Protein AF-A0A963DJW4-F1 (afdb_monomer)

Structure (mmCIF, N/CA/C/O backbone):
data_AF-A0A963DJW4-F1
#
_entry.id   AF-A0A963DJW4-F1
#
loop_
_atom_site.group_PDB
_atom_site.id
_atom_site.type_symbol
_atom_site.label_atom_id
_atom_site.label_alt_id
_atom_site.label_comp_id
_atom_site.label_asym_id
_atom_site.label_entity_id
_atom_site.label_seq_id
_atom_site.pdbx_PDB_ins_code
_atom_site.Cartn_x
_atom_site.Cartn_y
_atom_site.Cartn_z
_atom_site.occupancy
_atom_site.B_iso_or_equiv
_atom_site.auth_seq_id
_atom_site.auth_comp_id
_atom_site.auth_asym_id
_atom_site.auth_atom_id
_atom_site.pdbx_PDB_model_num
ATOM 1 N N . MET A 1 1 ? 9.217 28.678 2.282 1.00 36.75 1 MET A N 1
ATOM 2 C CA . MET A 1 1 ? 8.794 27.627 1.334 1.00 36.75 1 MET A CA 1
ATOM 3 C C . MET A 1 1 ? 9.397 26.325 1.825 1.00 36.75 1 MET A C 1
ATOM 5 O O . MET A 1 1 ? 10.614 26.213 1.817 1.00 36.75 1 MET A O 1
ATOM 9 N N . ALA A 1 2 ? 8.593 25.425 2.394 1.00 44.78 2 ALA A N 1
ATOM 10 C CA . ALA A 1 2 ? 9.099 24.143 2.878 1.00 44.78 2 ALA A CA 1
ATOM 11 C C . ALA A 1 2 ? 9.405 23.258 1.664 1.00 44.78 2 ALA A C 1
ATOM 13 O O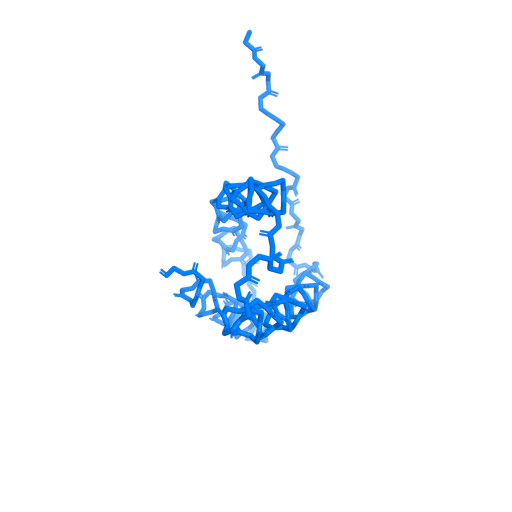 . ALA A 1 2 ? 8.525 23.018 0.839 1.00 44.78 2 ALA A O 1
ATOM 14 N N . ASN A 1 3 ? 10.663 22.845 1.524 1.00 52.16 3 ASN A N 1
ATOM 15 C CA . ASN A 1 3 ? 11.099 21.919 0.489 1.00 52.16 3 ASN A CA 1
ATOM 16 C C . ASN A 1 3 ? 10.406 20.577 0.769 1.00 52.16 3 ASN A C 1
ATOM 18 O O . ASN A 1 3 ? 10.747 19.921 1.753 1.00 52.16 3 ASN A O 1
ATOM 22 N N . LYS A 1 4 ? 9.376 20.212 -0.008 1.00 59.62 4 LYS A N 1
ATOM 23 C CA . LYS A 1 4 ? 8.763 18.884 0.115 1.00 59.62 4 LYS A CA 1
ATOM 24 C C . LYS A 1 4 ? 9.868 17.860 -0.175 1.00 59.62 4 LYS A C 1
ATOM 26 O O . LYS A 1 4 ? 10.500 17.986 -1.225 1.00 59.62 4 LYS A O 1
ATOM 31 N N . PRO A 1 5 ? 10.160 16.915 0.734 1.00 63.47 5 PRO A N 1
ATOM 32 C CA . PRO A 1 5 ? 11.210 15.937 0.498 1.00 63.47 5 PRO A CA 1
ATOM 33 C C . PRO A 1 5 ? 10.890 15.167 -0.784 1.00 63.47 5 PRO A C 1
ATOM 35 O O . PRO A 1 5 ? 9.788 14.644 -0.944 1.00 63.47 5 PRO A O 1
ATOM 38 N N . THR A 1 6 ? 11.836 15.149 -1.720 1.00 67.75 6 THR A N 1
ATOM 39 C CA . THR A 1 6 ? 11.700 14.391 -2.962 1.00 67.75 6 THR A CA 1
ATOM 40 C C . THR A 1 6 ? 11.654 12.902 -2.613 1.00 67.75 6 THR A C 1
ATOM 42 O O . THR A 1 6 ? 12.527 12.448 -1.865 1.00 67.75 6 THR A O 1
ATOM 45 N N . PRO A 1 7 ? 10.679 12.131 -3.124 1.00 79.38 7 PRO A N 1
ATOM 46 C CA . PRO A 1 7 ? 10.604 10.705 -2.848 1.00 79.38 7 PRO A CA 1
ATOM 47 C C . PRO A 1 7 ? 11.887 9.984 -3.263 1.00 79.38 7 PRO A C 1
ATOM 49 O O . PRO A 1 7 ? 12.422 10.215 -4.351 1.00 79.38 7 PRO A O 1
ATOM 52 N N . HIS A 1 8 ? 12.379 9.094 -2.402 1.00 83.88 8 HIS A N 1
ATOM 53 C CA . HIS A 1 8 ? 13.464 8.189 -2.762 1.00 83.88 8 HIS A CA 1
ATOM 54 C C . HIS A 1 8 ? 12.879 6.988 -3.509 1.00 83.88 8 HIS A C 1
ATOM 56 O O . HIS A 1 8 ? 12.398 6.036 -2.892 1.00 83.88 8 HIS A O 1
ATOM 62 N N . TRP A 1 9 ? 12.942 7.050 -4.840 1.00 89.62 9 TRP A N 1
ATOM 63 C CA . TRP A 1 9 ? 12.493 5.977 -5.726 1.00 89.62 9 TRP A CA 1
ATOM 64 C C . TRP A 1 9 ? 13.278 4.687 -5.494 1.00 89.62 9 TRP A C 1
ATOM 66 O O . TRP A 1 9 ? 14.507 4.691 -5.441 1.00 89.62 9 TRP A O 1
ATOM 76 N N . GLN A 1 10 ? 12.551 3.586 -5.369 1.00 89.94 10 GLN A N 1
ATOM 77 C CA . GLN A 1 10 ? 13.089 2.266 -5.088 1.00 89.94 10 GLN A CA 1
ATOM 78 C C . GLN A 1 10 ? 13.318 1.492 -6.392 1.00 89.94 10 GLN A C 1
ATOM 80 O O . GLN A 1 10 ? 12.516 1.610 -7.324 1.00 89.94 10 GLN A O 1
ATOM 85 N N . PRO A 1 11 ? 14.381 0.675 -6.481 1.00 92.50 11 PRO A N 1
ATOM 86 C CA . PRO A 1 11 ? 14.615 -0.174 -7.645 1.00 92.50 11 PRO A CA 1
ATOM 87 C C . PRO A 1 11 ? 13.567 -1.290 -7.727 1.00 92.50 11 PRO A C 1
ATOM 89 O O . PRO A 1 11 ? 13.045 -1.729 -6.701 1.00 92.50 11 PRO A O 1
ATOM 92 N N . LEU A 1 12 ? 13.312 -1.824 -8.927 1.00 89.94 12 LEU A N 1
ATOM 93 C CA . LEU A 1 12 ? 12.373 -2.942 -9.114 1.00 89.94 12 LEU A CA 1
ATOM 94 C C . LEU A 1 12 ? 12.730 -4.193 -8.285 1.00 89.94 12 LEU A C 1
ATOM 96 O O . LEU A 1 12 ? 11.865 -4.998 -7.941 1.00 89.94 12 LEU A O 1
ATOM 100 N N . THR A 1 13 ? 13.998 -4.358 -7.908 1.00 90.75 13 THR A N 1
ATOM 101 C CA . THR A 1 13 ? 14.450 -5.434 -7.012 1.00 90.75 13 THR A CA 1
ATOM 102 C C . THR A 1 13 ? 13.874 -5.334 -5.597 1.00 90.75 13 THR A C 1
ATOM 104 O O . THR A 1 13 ? 13.817 -6.347 -4.905 1.00 90.75 13 THR A O 1
ATOM 107 N N . ALA A 1 14 ? 13.411 -4.154 -5.173 1.00 91.44 14 ALA A N 1
ATOM 108 C CA . ALA A 1 14 ? 12.754 -3.946 -3.885 1.00 91.44 14 ALA A CA 1
ATOM 109 C C . ALA A 1 14 ? 11.265 -4.341 -3.889 1.00 91.44 14 ALA A C 1
ATOM 111 O O . ALA A 1 14 ? 10.660 -4.413 -2.819 1.00 91.44 14 ALA A O 1
ATOM 112 N N . LEU A 1 15 ? 10.679 -4.632 -5.060 1.00 90.00 15 LEU A N 1
ATOM 113 C CA . LEU A 1 15 ? 9.258 -4.958 -5.211 1.00 90.00 15 LEU A CA 1
ATOM 114 C C . LEU A 1 15 ? 8.764 -6.048 -4.237 1.00 90.00 15 LEU A C 1
ATOM 116 O O . LEU A 1 15 ? 7.742 -5.811 -3.601 1.00 90.00 15 LEU A O 1
ATOM 120 N N . PRO A 1 16 ? 9.457 -7.191 -4.032 1.00 87.75 16 PRO A N 1
ATOM 121 C CA . PRO A 1 16 ? 8.968 -8.226 -3.116 1.00 87.75 16 PRO A CA 1
ATOM 122 C C . PRO A 1 16 ? 8.910 -7.764 -1.655 1.00 87.75 16 PRO A C 1
ATOM 124 O O . PRO A 1 16 ? 7.979 -8.103 -0.930 1.00 87.75 16 PRO A O 1
ATOM 127 N N . LEU A 1 17 ? 9.894 -6.968 -1.222 1.00 87.81 17 LEU A N 1
ATOM 128 C CA . LEU A 1 17 ? 9.928 -6.422 0.133 1.00 87.81 17 LEU A CA 1
ATOM 129 C C . LEU A 1 17 ? 8.777 -5.433 0.334 1.00 87.81 17 LEU A C 1
ATOM 131 O O . LEU A 1 17 ? 8.031 -5.542 1.302 1.00 87.81 17 LEU A O 1
ATOM 135 N N . ILE A 1 18 ? 8.605 -4.505 -0.604 1.00 86.56 18 ILE A N 1
ATOM 136 C CA . ILE A 1 18 ? 7.561 -3.478 -0.535 1.00 86.56 18 ILE A CA 1
ATOM 137 C C . ILE A 1 18 ? 6.170 -4.114 -0.598 1.00 86.56 18 ILE A C 1
ATOM 139 O O . ILE A 1 18 ? 5.298 -3.745 0.181 1.00 86.56 18 ILE A O 1
ATOM 143 N N . ALA A 1 19 ? 5.984 -5.130 -1.440 1.00 85.31 19 ALA A N 1
ATOM 144 C CA . ALA A 1 19 ? 4.759 -5.914 -1.473 1.00 85.31 19 ALA A CA 1
ATOM 145 C C . ALA A 1 19 ? 4.438 -6.562 -0.118 1.00 85.31 19 ALA A C 1
ATOM 147 O O . ALA A 1 19 ? 3.308 -6.462 0.351 1.00 85.31 19 ALA A O 1
ATOM 148 N N . SER A 1 20 ? 5.434 -7.165 0.542 1.00 83.75 20 SER A N 1
ATOM 149 C CA . SER A 1 20 ? 5.232 -7.784 1.858 1.00 83.75 20 SER A CA 1
ATOM 150 C C . SER A 1 20 ? 4.888 -6.772 2.957 1.00 83.75 20 SER A C 1
ATOM 152 O O . SER A 1 20 ? 4.077 -7.071 3.829 1.00 83.75 20 SER A O 1
ATOM 154 N N . LEU A 1 21 ? 5.457 -5.563 2.895 1.00 83.12 21 LEU A N 1
ATOM 155 C CA . LEU A 1 21 ? 5.132 -4.480 3.824 1.00 83.12 21 LEU A CA 1
ATOM 156 C C . LEU A 1 21 ? 3.685 -4.012 3.638 1.00 83.12 21 LEU A C 1
ATOM 158 O O . LEU A 1 21 ? 2.955 -3.908 4.616 1.00 83.12 21 LEU A O 1
ATOM 162 N N . ILE A 1 22 ? 3.247 -3.828 2.389 1.00 81.12 22 ILE A N 1
ATOM 163 C CA . ILE A 1 22 ? 1.859 -3.458 2.064 1.00 81.12 22 ILE A CA 1
ATOM 164 C C . ILE A 1 22 ? 0.880 -4.555 2.494 1.00 81.12 22 ILE A C 1
ATOM 166 O O . ILE A 1 22 ? -0.215 -4.262 2.970 1.00 81.12 22 ILE A O 1
ATOM 170 N N . ASP A 1 23 ? 1.256 -5.826 2.331 1.00 78.44 23 ASP A N 1
ATOM 171 C CA . ASP A 1 23 ? 0.449 -6.952 2.800 1.00 78.44 23 ASP A CA 1
ATOM 172 C C . ASP A 1 23 ? 0.269 -6.922 4.328 1.00 78.44 23 ASP A C 1
ATOM 174 O O . ASP A 1 23 ? -0.840 -7.165 4.806 1.00 78.44 23 ASP A O 1
ATOM 178 N N . GLY A 1 24 ? 1.326 -6.584 5.075 1.00 76.50 24 GLY A N 1
ATOM 179 C CA . GLY A 1 24 ? 1.276 -6.396 6.527 1.00 76.50 24 GLY A CA 1
ATOM 180 C C . GLY A 1 24 ? 0.416 -5.202 6.944 1.00 76.50 24 GLY A C 1
ATOM 181 O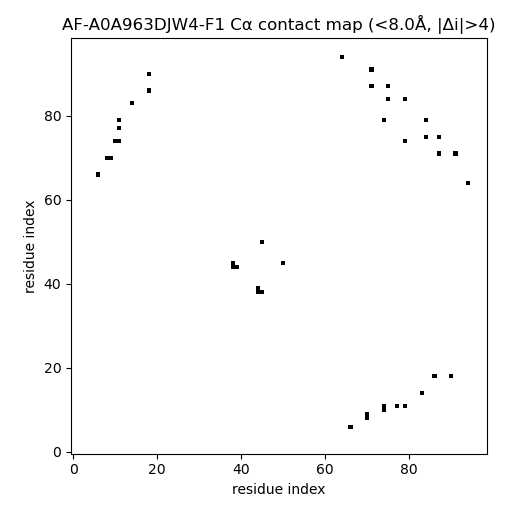 O . GLY A 1 24 ? -0.506 -5.364 7.737 1.00 76.50 24 GLY A O 1
ATOM 182 N N . GLU A 1 25 ? 0.644 -4.026 6.352 1.00 78.12 25 GLU A N 1
ATOM 183 C CA . GLU A 1 25 ? -0.128 -2.814 6.667 1.00 78.12 25 GLU A CA 1
ATOM 184 C C . GLU A 1 25 ? -1.625 -2.976 6.371 1.00 78.12 25 GLU A C 1
ATOM 186 O O . GLU A 1 25 ? -2.467 -2.485 7.125 1.00 78.12 25 GLU A O 1
ATOM 191 N N . LEU A 1 26 ? -1.984 -3.692 5.298 1.00 75.81 26 LEU A N 1
ATOM 192 C CA . LEU A 1 26 ? -3.384 -3.972 4.986 1.00 75.81 26 LEU A CA 1
ATOM 193 C C . LEU A 1 26 ? -4.032 -4.876 6.043 1.00 75.81 26 LEU A C 1
ATOM 195 O O . LEU A 1 26 ? -5.181 -4.636 6.418 1.00 75.81 26 LEU A O 1
ATOM 199 N N . ALA A 1 27 ? -3.319 -5.901 6.516 1.00 71.94 27 ALA A N 1
ATOM 200 C CA . ALA A 1 27 ? -3.814 -6.787 7.566 1.00 71.94 27 ALA A CA 1
ATOM 201 C C . ALA A 1 27 ? -4.035 -6.018 8.880 1.00 71.94 27 ALA A C 1
ATOM 203 O O . ALA A 1 27 ? -5.116 -6.107 9.468 1.00 71.94 27 ALA A O 1
ATOM 204 N N . ASP A 1 28 ? -3.067 -5.187 9.271 1.00 74.19 28 ASP A N 1
ATOM 205 C CA . ASP A 1 28 ? -3.151 -4.343 10.466 1.00 74.19 28 ASP A CA 1
ATOM 206 C C . ASP A 1 28 ? -4.314 -3.337 10.362 1.00 74.19 28 ASP A C 1
ATOM 208 O O . ASP A 1 28 ? -5.090 -3.152 11.305 1.00 74.19 28 ASP A O 1
ATOM 212 N N . GLY A 1 29 ? -4.496 -2.711 9.193 1.00 72.31 29 GLY A N 1
ATOM 213 C CA . GLY A 1 29 ? -5.601 -1.786 8.934 1.00 72.31 29 GLY A CA 1
ATOM 214 C C . GLY A 1 29 ? -6.978 -2.454 9.012 1.00 72.31 29 GLY A C 1
ATOM 215 O O . GLY A 1 29 ? -7.918 -1.881 9.569 1.00 72.31 29 GLY A O 1
ATOM 216 N N . GLN A 1 30 ? -7.106 -3.684 8.506 1.00 72.19 30 GLN A N 1
ATOM 217 C CA . GLN A 1 30 ? -8.338 -4.472 8.609 1.00 72.19 30 GLN A CA 1
ATOM 218 C C . GLN A 1 30 ? -8.672 -4.831 10.062 1.00 72.19 30 GLN A C 1
ATOM 220 O O . GLN A 1 30 ? -9.836 -4.726 10.462 1.00 72.19 30 GLN A O 1
ATOM 225 N N . GLU A 1 31 ? -7.670 -5.208 10.859 1.00 72.50 31 GLU A N 1
ATOM 226 C CA . GLU A 1 31 ? -7.838 -5.473 12.290 1.00 72.50 31 GLU A CA 1
ATOM 227 C C . GLU A 1 31 ? -8.276 -4.208 13.041 1.00 72.50 31 GLU A C 1
ATOM 229 O O . GLU A 1 31 ? -9.246 -4.234 13.806 1.00 72.50 31 GLU A O 1
ATOM 234 N N . HIS A 1 32 ? -7.637 -3.071 12.755 1.00 72.75 32 HIS A N 1
ATOM 235 C CA . HIS A 1 32 ? -7.997 -1.791 13.359 1.00 72.75 32 HIS A CA 1
ATOM 236 C C . HIS A 1 32 ? -9.427 -1.361 12.999 1.00 72.75 32 HIS A C 1
ATOM 238 O O . HIS A 1 32 ? -10.202 -0.964 13.872 1.00 72.75 32 HIS A O 1
ATOM 244 N N . HIS A 1 33 ? -9.827 -1.500 11.733 1.00 71.38 33 HIS A N 1
ATOM 245 C CA . HIS A 1 33 ? -11.192 -1.209 11.294 1.00 71.38 33 HIS A CA 1
ATOM 246 C C . HIS A 1 33 ? -12.228 -2.117 11.977 1.00 71.38 33 HIS A C 1
ATOM 248 O O . HIS A 1 33 ? -13.273 -1.638 12.422 1.00 71.38 33 HIS A O 1
ATOM 254 N N . ALA A 1 34 ? -11.939 -3.414 12.122 1.00 69.81 34 ALA A N 1
ATOM 255 C CA . ALA A 1 34 ? -12.807 -4.336 12.853 1.00 69.81 34 ALA A CA 1
ATOM 256 C C . ALA A 1 34 ? -12.963 -3.930 14.331 1.00 69.81 34 ALA A C 1
ATOM 258 O O . ALA A 1 34 ? -14.076 -3.966 14.865 1.00 69.81 34 ALA A O 1
ATOM 259 N N . ALA A 1 35 ? -11.881 -3.478 14.975 1.00 72.44 35 ALA A N 1
ATOM 260 C CA . ALA A 1 35 ? -11.920 -2.963 16.342 1.00 72.44 35 ALA A CA 1
ATOM 261 C C . ALA A 1 35 ? -12.778 -1.688 16.462 1.00 72.44 35 ALA A C 1
ATOM 263 O O . ALA A 1 35 ? -13.588 -1.576 17.385 1.00 72.44 35 ALA A O 1
ATOM 264 N N . LEU A 1 36 ? -12.666 -0.759 15.506 1.00 73.06 36 LEU A N 1
ATOM 265 C CA . LEU A 1 36 ? -13.498 0.450 15.455 1.00 73.06 36 LEU A CA 1
ATOM 266 C C . LEU A 1 36 ? -14.984 0.121 15.237 1.00 73.06 36 LEU A C 1
ATOM 268 O O . LEU A 1 36 ? -15.844 0.686 15.914 1.00 73.06 36 LEU A O 1
ATOM 272 N N . LEU A 1 37 ? -15.304 -0.829 14.350 1.00 69.44 37 LEU A N 1
ATOM 273 C CA . LEU A 1 37 ? -16.679 -1.303 14.157 1.00 69.44 37 LEU A CA 1
ATOM 274 C C . LEU A 1 37 ? -17.258 -1.924 15.433 1.00 69.44 37 LEU A C 1
ATOM 276 O O . LEU A 1 37 ? -18.408 -1.650 15.768 1.00 69.44 37 LEU A O 1
ATOM 280 N N . ALA A 1 38 ? -16.470 -2.713 16.167 1.00 68.44 38 ALA A N 1
ATOM 281 C CA . ALA A 1 38 ? -16.888 -3.284 17.446 1.00 68.44 38 ALA A CA 1
ATOM 282 C C . ALA A 1 38 ? -17.087 -2.212 18.537 1.00 68.44 38 ALA A C 1
ATOM 284 O O . ALA A 1 38 ? -17.943 -2.361 19.411 1.00 68.44 38 ALA A O 1
ATOM 285 N N . ALA A 1 39 ? -16.320 -1.119 18.487 1.00 69.94 39 ALA A N 1
ATOM 286 C CA . ALA A 1 39 ? -16.461 0.014 19.399 1.00 69.94 39 ALA A CA 1
ATOM 287 C C . ALA A 1 39 ? -17.678 0.903 19.081 1.00 69.94 39 ALA A C 1
ATOM 289 O O . ALA A 1 39 ? -18.217 1.526 19.995 1.00 69.94 39 ALA A O 1
ATOM 290 N N . ARG A 1 40 ? -18.153 0.935 17.825 1.00 64.88 40 ARG A N 1
ATOM 291 C CA . ARG A 1 40 ? -19.304 1.749 17.380 1.00 64.88 40 ARG A CA 1
ATOM 292 C C . ARG A 1 40 ? -20.569 1.509 18.205 1.00 64.88 40 ARG A C 1
ATOM 294 O O . ARG A 1 40 ? -21.303 2.450 18.493 1.00 64.88 40 ARG A O 1
ATOM 301 N N . ASP A 1 41 ? -20.813 0.267 18.608 1.00 65.88 41 ASP A N 1
ATOM 302 C CA . ASP A 1 41 ? -22.028 -0.115 19.334 1.00 65.88 41 ASP A CA 1
ATOM 303 C C . ASP A 1 41 ? -21.922 0.178 20.853 1.00 65.88 41 ASP A C 1
ATOM 305 O O . ASP A 1 41 ? -22.795 -0.201 21.638 1.00 65.88 41 ASP A O 1
ATOM 309 N N . ARG A 1 42 ? -20.858 0.877 21.289 1.00 62.97 42 ARG A N 1
ATOM 310 C CA . ARG A 1 42 ? -20.604 1.281 22.679 1.00 62.97 42 ARG A CA 1
ATOM 311 C C . ARG A 1 42 ? -20.400 2.807 22.753 1.00 62.97 42 ARG A C 1
ATOM 313 O O . ARG A 1 42 ? -19.309 3.296 22.452 1.00 62.97 42 ARG A O 1
ATOM 320 N N . PRO A 1 43 ? -21.420 3.581 23.171 1.00 60.28 43 PRO A N 1
ATOM 321 C CA . PRO A 1 43 ? -21.293 5.031 23.304 1.00 60.28 43 PRO A CA 1
ATOM 322 C C . PRO A 1 43 ? -20.126 5.410 24.235 1.00 60.28 43 PRO A C 1
ATOM 324 O O . PRO A 1 43 ? -19.954 4.784 25.280 1.00 60.28 43 PRO A O 1
ATOM 327 N N . HIS A 1 44 ? -19.357 6.443 23.866 1.00 64.44 44 HIS A N 1
ATOM 328 C CA . HIS A 1 44 ? -18.220 7.011 24.622 1.00 64.44 44 HIS A CA 1
ATOM 329 C C . HIS A 1 44 ? -16.931 6.168 24.708 1.00 64.44 44 HIS A C 1
ATOM 331 O O . HIS A 1 44 ? -16.077 6.461 25.541 1.00 64.44 44 HIS A O 1
ATOM 337 N N . VAL A 1 45 ? -16.755 5.135 23.875 1.00 66.44 45 VAL A N 1
ATOM 338 C CA . VAL A 1 45 ? -15.522 4.315 23.884 1.00 66.44 45 VAL A CA 1
ATOM 339 C C . VAL A 1 45 ? -14.341 4.976 23.165 1.00 66.44 45 VAL A C 1
ATOM 341 O O . VAL A 1 45 ? -13.197 4.713 23.523 1.00 66.44 45 VAL A O 1
ATOM 344 N N . LEU A 1 46 ? -14.601 5.839 22.182 1.00 67.81 46 LEU A N 1
ATOM 345 C CA . LEU A 1 46 ? -13.569 6.598 21.474 1.00 67.81 46 LEU A CA 1
ATOM 346 C C . LEU A 1 46 ? -13.668 8.061 21.895 1.00 67.81 46 LEU A C 1
ATOM 348 O O . LEU A 1 46 ? -14.711 8.686 21.705 1.00 67.81 46 LEU A O 1
ATOM 352 N N . ASP A 1 47 ? -12.601 8.577 22.499 1.00 72.56 47 ASP A N 1
ATOM 353 C CA . ASP A 1 47 ? -12.478 10.003 22.781 1.00 72.56 47 ASP A CA 1
ATOM 354 C C . ASP A 1 47 ? -12.162 10.793 21.500 1.00 72.56 47 ASP A C 1
ATOM 356 O O . ASP A 1 47 ? -11.684 10.249 20.498 1.00 72.56 47 ASP A O 1
ATOM 360 N N . ASP A 1 48 ? -12.437 12.098 21.535 1.00 68.50 48 ASP A N 1
ATOM 361 C CA . ASP A 1 48 ? -12.232 12.994 20.392 1.00 68.50 48 ASP A CA 1
ATOM 362 C C . ASP A 1 48 ? -10.768 12.981 19.912 1.00 68.50 48 ASP A C 1
ATOM 364 O O . ASP A 1 48 ? -10.501 13.055 18.713 1.00 68.50 48 ASP A O 1
ATOM 368 N N . ALA A 1 49 ? -9.815 12.782 20.830 1.00 69.25 49 ALA A N 1
ATOM 369 C CA . ALA A 1 49 ? -8.392 12.674 20.515 1.00 69.25 49 ALA A CA 1
ATOM 370 C C . ALA A 1 49 ? -8.068 11.433 19.662 1.00 69.25 49 ALA A C 1
ATOM 372 O O . ALA A 1 49 ? -7.213 11.490 18.773 1.00 69.25 49 ALA A O 1
ATOM 373 N N . THR A 1 50 ? -8.751 10.311 19.894 1.00 72.69 50 THR A N 1
ATOM 374 C CA . THR A 1 50 ? -8.604 9.094 19.088 1.00 72.69 50 THR A CA 1
ATOM 375 C C . THR A 1 50 ? -9.213 9.278 17.697 1.00 72.69 50 THR A C 1
ATOM 377 O O . THR A 1 50 ? -8.628 8.840 16.703 1.00 72.69 50 THR A O 1
ATOM 380 N N . VAL A 1 51 ? -10.339 9.990 17.598 1.00 69.88 51 VAL A N 1
ATOM 381 C CA . VAL A 1 51 ? -10.980 10.323 16.315 1.00 69.88 51 VAL A CA 1
ATOM 382 C C . VAL A 1 51 ? -10.097 11.256 15.479 1.00 69.88 51 VAL A C 1
ATOM 384 O O . VAL A 1 51 ? -9.830 10.962 14.313 1.00 69.88 51 VAL A O 1
ATOM 387 N N . GLU A 1 52 ? -9.578 12.337 16.064 1.00 67.25 52 GLU A N 1
ATOM 388 C CA . GLU A 1 52 ? -8.684 13.278 15.372 1.00 67.25 52 GLU A CA 1
ATOM 389 C C . GLU A 1 52 ? -7.392 12.607 14.894 1.00 67.25 52 GLU A C 1
ATOM 391 O O . GLU A 1 52 ? -6.926 12.856 13.776 1.00 67.25 52 GLU A O 1
ATOM 396 N N . ARG A 1 53 ? -6.833 11.699 15.705 1.00 72.44 53 ARG A N 1
ATOM 397 C CA . ARG A 1 53 ? -5.652 10.919 15.325 1.00 72.44 53 ARG A CA 1
ATOM 398 C C . ARG A 1 53 ? -5.939 10.002 14.139 1.00 72.44 53 ARG A C 1
ATOM 400 O O . ARG A 1 53 ? -5.117 9.933 13.228 1.00 72.44 53 ARG A O 1
ATOM 407 N N . SER A 1 54 ? -7.103 9.352 14.115 1.00 70.19 54 SER A N 1
ATOM 408 C CA . SER A 1 54 ? -7.526 8.526 12.980 1.00 70.19 54 SER A CA 1
ATOM 409 C C . SER A 1 54 ? -7.681 9.357 11.703 1.00 70.19 54 SER A C 1
ATOM 411 O O . SER A 1 54 ? -7.189 8.950 10.653 1.00 70.19 54 SER A O 1
ATOM 413 N N . ILE A 1 55 ? -8.303 10.540 11.781 1.00 66.50 55 ILE A N 1
ATOM 414 C CA . ILE A 1 55 ? -8.468 11.450 10.630 1.00 66.50 55 ILE A CA 1
ATOM 415 C C . ILE A 1 55 ? -7.110 11.926 10.101 1.00 66.50 55 ILE A C 1
ATOM 417 O O . ILE A 1 55 ? -6.886 11.943 8.888 1.00 66.50 55 ILE A O 1
ATOM 421 N N . THR A 1 56 ? -6.197 12.289 11.002 1.00 67.94 56 THR A N 1
ATOM 422 C CA . THR A 1 56 ? -4.847 12.745 10.642 1.00 67.94 56 THR A CA 1
ATOM 423 C C . THR A 1 56 ? -4.075 11.636 9.934 1.00 67.94 56 THR A C 1
ATOM 425 O O . THR A 1 56 ? -3.579 11.852 8.831 1.00 67.94 56 THR A O 1
ATOM 428 N N . LEU A 1 57 ? -4.074 10.426 10.502 1.00 71.00 57 LEU A N 1
ATOM 429 C CA . LEU A 1 57 ? -3.419 9.255 9.919 1.00 71.00 57 LEU A CA 1
ATOM 430 C C . LEU A 1 57 ? -3.950 8.938 8.511 1.00 71.00 57 LEU A C 1
ATOM 432 O O . LEU A 1 57 ? -3.164 8.745 7.588 1.00 71.00 57 LEU A O 1
ATOM 436 N N . HIS A 1 58 ? -5.273 8.948 8.323 1.00 63.97 58 HIS A N 1
ATOM 437 C CA . HIS A 1 58 ? -5.880 8.690 7.011 1.00 63.97 58 HIS A CA 1
ATOM 438 C C . HIS A 1 58 ? -5.553 9.791 5.992 1.00 63.97 58 HIS A C 1
ATOM 440 O O . HIS A 1 58 ? -5.414 9.521 4.800 1.00 63.97 58 HIS A O 1
ATOM 446 N N . THR A 1 59 ? -5.413 11.040 6.444 1.00 60.53 59 THR A N 1
ATOM 447 C CA . THR A 1 59 ? -5.049 12.166 5.574 1.00 60.53 59 THR A CA 1
ATOM 448 C C . THR A 1 59 ? -3.594 12.058 5.113 1.00 60.53 59 THR A C 1
ATOM 450 O O . THR A 1 59 ? -3.324 12.222 3.925 1.00 60.53 59 THR A O 1
ATOM 453 N N . GLU A 1 60 ? -2.671 11.715 6.017 1.00 64.62 60 GLU A N 1
ATOM 454 C CA . GLU A 1 60 ? -1.250 11.499 5.705 1.00 64.62 60 GLU A CA 1
ATOM 455 C C . GLU A 1 60 ? -1.035 10.295 4.775 1.00 64.62 60 GLU A C 1
ATOM 457 O O . GLU A 1 60 ? -0.263 10.381 3.818 1.00 64.62 60 GLU A O 1
ATOM 462 N N . GLN A 1 61 ? -1.772 9.199 4.987 1.00 66.44 61 GLN A N 1
ATOM 463 C CA . GLN A 1 61 ? -1.750 8.032 4.097 1.00 66.44 61 GLN A CA 1
ATOM 464 C C . GLN A 1 61 ? -2.172 8.392 2.667 1.00 66.44 61 GLN A C 1
ATOM 466 O O . GLN A 1 61 ? -1.602 7.883 1.702 1.00 66.44 61 GLN A O 1
ATOM 471 N N . ARG A 1 62 ? -3.126 9.316 2.505 1.00 64.31 62 ARG A N 1
ATOM 472 C CA . ARG A 1 62 ? -3.642 9.720 1.191 1.00 64.31 62 ARG A CA 1
ATOM 473 C C . ARG A 1 62 ? -2.614 10.463 0.336 1.00 64.31 62 ARG A C 1
ATOM 475 O O . ARG A 1 62 ? -2.607 10.291 -0.880 1.00 64.31 62 ARG A O 1
ATOM 482 N N . ASP A 1 63 ? -1.735 11.249 0.954 1.00 63.19 63 ASP A N 1
ATOM 483 C CA . ASP A 1 63 ? -0.638 11.930 0.251 1.00 63.19 63 ASP A CA 1
ATOM 484 C C . ASP A 1 63 ? 0.445 10.938 -0.214 1.00 63.19 63 ASP A C 1
ATOM 486 O O . ASP A 1 63 ? 1.104 11.156 -1.235 1.00 63.19 63 ASP A O 1
ATOM 490 N N . PHE A 1 64 ? 0.591 9.811 0.488 1.00 67.94 64 PHE A N 1
ATOM 491 C CA . PHE A 1 64 ? 1.520 8.740 0.128 1.00 67.94 64 PHE A CA 1
ATOM 492 C C . PHE A 1 64 ? 1.061 7.941 -1.105 1.00 67.94 64 PHE A C 1
ATOM 494 O O . PHE A 1 64 ? 1.895 7.481 -1.888 1.00 67.94 64 PHE A O 1
ATOM 501 N N . LEU A 1 65 ? -0.255 7.846 -1.341 1.00 71.56 65 LEU A N 1
ATOM 502 C CA . LEU A 1 65 ? -0.835 7.127 -2.487 1.00 71.56 65 LEU A CA 1
ATOM 503 C C . LEU A 1 65 ? -0.352 7.673 -3.840 1.00 71.56 65 LEU A C 1
ATOM 505 O O . LEU A 1 65 ? -0.079 6.901 -4.756 1.00 71.56 65 LEU A O 1
ATOM 509 N N . GLY A 1 66 ? -0.172 8.993 -3.965 1.00 76.38 66 GLY A N 1
ATOM 510 C CA . GLY A 1 66 ? 0.324 9.605 -5.205 1.00 76.38 66 GLY A CA 1
ATOM 511 C C . GLY A 1 66 ? 1.769 9.214 -5.532 1.00 76.38 66 GLY A C 1
ATOM 512 O O . GLY A 1 66 ? 2.086 8.888 -6.674 1.00 76.38 66 GLY A O 1
ATOM 513 N N . VAL A 1 67 ? 2.636 9.186 -4.515 1.00 82.12 67 VAL A N 1
ATOM 514 C CA . VAL A 1 67 ? 4.033 8.742 -4.654 1.00 82.12 67 VAL A CA 1
ATOM 515 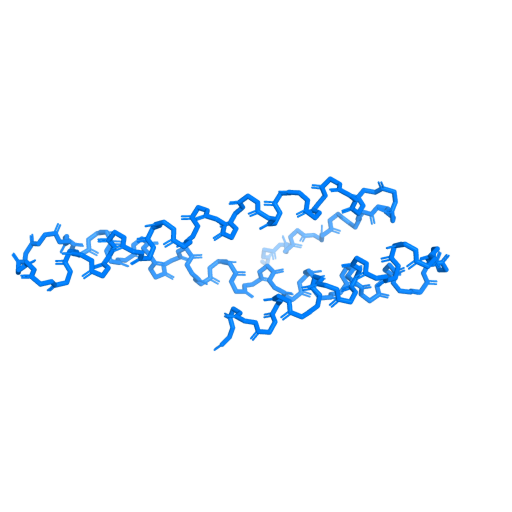C C . VAL A 1 67 ? 4.093 7.251 -4.980 1.00 82.12 67 VAL A C 1
ATOM 517 O O . VAL A 1 67 ? 4.892 6.827 -5.813 1.00 82.12 67 VAL A O 1
ATOM 520 N N . PHE A 1 68 ? 3.225 6.457 -4.354 1.00 81.75 68 PHE A N 1
ATOM 521 C CA . PHE A 1 68 ? 3.134 5.028 -4.618 1.00 81.75 68 PHE A CA 1
ATOM 522 C C . PHE A 1 68 ? 2.700 4.737 -6.062 1.00 81.75 68 PHE A C 1
ATOM 524 O O . PHE A 1 68 ? 3.337 3.932 -6.738 1.00 81.75 68 PHE A O 1
ATOM 531 N N . ALA A 1 69 ? 1.688 5.444 -6.573 1.00 82.94 69 ALA A N 1
ATOM 532 C CA . ALA A 1 69 ? 1.252 5.314 -7.961 1.00 82.94 69 ALA A CA 1
ATOM 533 C C . ALA A 1 69 ? 2.382 5.638 -8.959 1.00 82.94 69 ALA A C 1
ATOM 535 O O . ALA A 1 69 ? 2.614 4.874 -9.897 1.00 82.94 69 ALA A O 1
ATOM 536 N N . GLU A 1 70 ? 3.144 6.712 -8.720 1.00 87.88 70 GLU A N 1
ATOM 537 C CA . GLU A 1 70 ? 4.292 7.070 -9.566 1.00 87.88 70 GLU A CA 1
ATOM 538 C C . GLU A 1 70 ? 5.412 6.010 -9.499 1.00 87.88 70 GLU 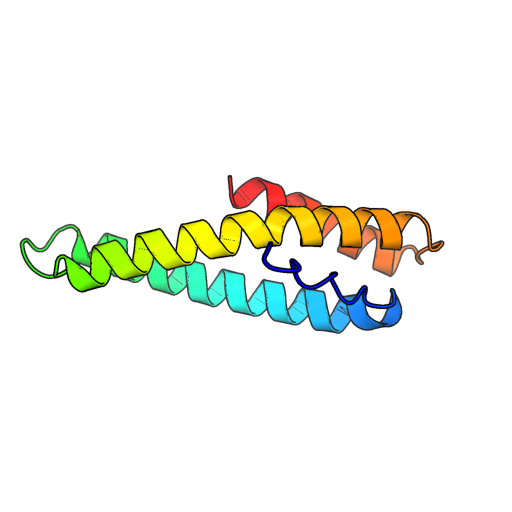A C 1
ATOM 540 O O . GLU A 1 70 ? 6.042 5.692 -10.511 1.00 87.88 70 GLU A O 1
ATOM 545 N N . GLN A 1 71 ? 5.647 5.408 -8.329 1.00 90.06 71 GLN A N 1
ATOM 546 C CA . GLN A 1 71 ? 6.611 4.314 -8.178 1.00 90.06 71 GLN A CA 1
ATOM 547 C C . GLN A 1 71 ? 6.205 3.069 -8.985 1.00 90.06 71 GLN A C 1
ATOM 549 O O . GLN A 1 71 ? 7.069 2.443 -9.608 1.00 90.06 71 GLN A O 1
ATOM 554 N N . LEU A 1 72 ? 4.916 2.713 -8.998 1.00 89.06 72 LEU A N 1
ATOM 555 C CA . LEU A 1 72 ? 4.405 1.587 -9.787 1.00 89.06 72 LEU A CA 1
ATOM 556 C C . LEU A 1 72 ? 4.579 1.833 -11.292 1.00 89.06 72 LEU A C 1
ATOM 558 O O . LEU A 1 72 ? 5.057 0.950 -12.007 1.00 89.06 72 LEU A O 1
ATOM 562 N N . GLU A 1 73 ? 4.280 3.045 -11.767 1.00 89.50 73 GLU A N 1
ATOM 563 C CA . GLU A 1 73 ? 4.467 3.419 -13.174 1.00 89.50 73 GLU A CA 1
ATOM 564 C C . GLU A 1 73 ? 5.944 3.340 -13.595 1.00 89.50 73 GLU A C 1
ATOM 566 O O . GLU A 1 73 ? 6.273 2.802 -14.657 1.00 89.50 73 GLU A O 1
ATOM 571 N N . ARG A 1 74 ? 6.865 3.800 -12.739 1.00 91.50 74 ARG A N 1
ATOM 572 C CA . ARG A 1 74 ? 8.313 3.667 -12.976 1.00 91.50 74 ARG A CA 1
ATOM 573 C C . ARG A 1 74 ? 8.724 2.204 -13.125 1.00 91.50 74 ARG A C 1
ATOM 575 O O . ARG A 1 74 ? 9.375 1.847 -14.105 1.00 91.50 74 ARG A O 1
ATOM 582 N N . TRP A 1 75 ? 8.273 1.341 -12.217 1.00 94.12 75 TRP A N 1
ATOM 583 C CA . TRP A 1 75 ? 8.560 -0.093 -12.265 1.00 94.12 75 TRP A CA 1
ATOM 584 C C . TRP A 1 75 ? 7.990 -0.800 -13.495 1.00 94.12 75 TRP A C 1
ATOM 586 O O . TRP A 1 75 ? 8.633 -1.710 -14.019 1.00 94.12 75 TRP A O 1
ATOM 596 N N . ARG A 1 76 ? 6.834 -0.374 -14.016 1.00 89.31 76 ARG A N 1
ATOM 597 C CA . ARG A 1 76 ? 6.289 -0.894 -15.286 1.00 89.31 76 ARG A CA 1
ATOM 598 C C . ARG A 1 76 ? 7.212 -0.608 -16.471 1.00 89.31 76 ARG A C 1
ATOM 600 O O . ARG A 1 76 ? 7.338 -1.451 -17.363 1.00 89.31 76 ARG A O 1
ATOM 607 N N . ASN A 1 77 ? 7.870 0.548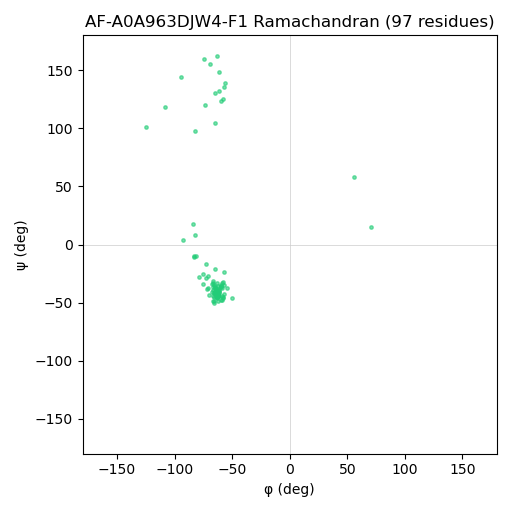 -16.456 1.00 91.12 77 ASN A N 1
ATOM 608 C CA . ASN A 1 77 ? 8.764 1.004 -17.516 1.00 91.12 77 ASN A CA 1
ATOM 609 C C . ASN A 1 77 ? 10.195 0.432 -17.405 1.00 91.12 77 ASN A C 1
ATOM 611 O O . ASN A 1 77 ? 10.956 0.512 -18.366 1.00 91.12 77 ASN A O 1
ATOM 615 N N . GLU A 1 78 ? 10.552 -0.216 -16.288 1.00 90.62 78 GLU A N 1
ATOM 616 C CA . GLU A 1 78 ? 11.863 -0.854 -16.045 1.00 90.62 78 GLU A CA 1
ATOM 617 C C . GLU A 1 78 ? 11.996 -2.284 -16.620 1.00 90.62 78 GLU A C 1
ATOM 619 O O . GLU A 1 78 ? 12.902 -3.028 -16.253 1.00 90.62 78 GLU A O 1
ATOM 624 N N . TYR A 1 79 ? 11.124 -2.685 -17.550 1.00 89.88 79 TYR A N 1
ATOM 625 C CA . TYR A 1 79 ? 11.100 -4.033 -18.148 1.00 89.88 79 TYR A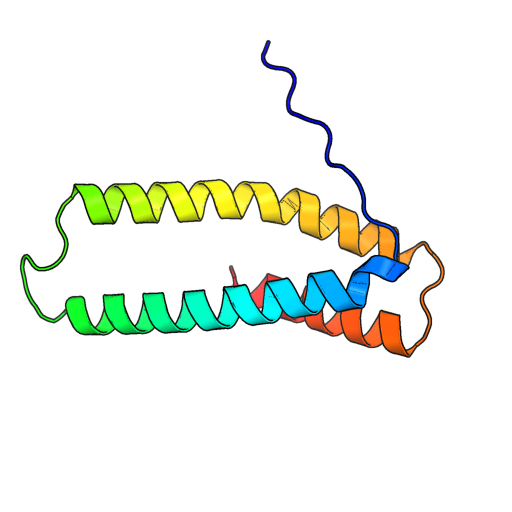 CA 1
ATOM 626 C C . TYR A 1 79 ? 10.980 -5.179 -17.120 1.00 89.88 79 TYR A C 1
ATOM 628 O O . TYR A 1 79 ? 11.806 -6.096 -17.104 1.00 89.88 79 TYR A O 1
ATOM 636 N N . PRO A 1 80 ? 9.923 -5.190 -16.289 1.00 91.38 80 PRO A N 1
ATOM 637 C CA . PRO A 1 80 ? 9.726 -6.231 -15.290 1.00 91.38 80 PRO A CA 1
ATOM 638 C C . PRO A 1 80 ? 9.568 -7.621 -15.916 1.00 91.38 80 PRO A C 1
ATOM 640 O O . PRO A 1 80 ? 8.999 -7.780 -17.004 1.00 91.38 80 PRO A O 1
ATOM 643 N N . THR A 1 81 ? 10.027 -8.639 -15.187 1.00 92.62 81 THR A N 1
ATOM 644 C CA . THR A 1 81 ? 9.725 -10.047 -15.481 1.00 92.62 81 THR A CA 1
ATOM 645 C C . THR A 1 81 ? 8.227 -10.317 -15.346 1.00 92.62 81 THR A C 1
ATOM 647 O O . THR A 1 81 ? 7.515 -9.579 -14.668 1.00 92.62 81 THR A O 1
ATOM 650 N N . ASP A 1 82 ? 7.731 -11.413 -15.919 1.00 92.12 82 ASP A N 1
ATOM 651 C CA . ASP A 1 82 ? 6.306 -11.764 -15.820 1.00 92.12 82 ASP A CA 1
ATOM 652 C C . ASP A 1 82 ? 5.829 -11.937 -14.372 1.00 92.12 82 ASP A C 1
ATOM 654 O O . ASP A 1 82 ? 4.690 -11.612 -14.047 1.00 92.12 82 ASP A O 1
ATOM 658 N N . ALA A 1 83 ? 6.698 -12.429 -13.484 1.00 89.00 83 ALA A N 1
ATOM 659 C CA . ALA A 1 83 ? 6.391 -12.535 -12.061 1.00 89.00 83 ALA A CA 1
ATOM 660 C C . ALA A 1 83 ? 6.246 -11.154 -11.407 1.00 89.00 83 ALA A C 1
ATOM 662 O O . ALA A 1 83 ? 5.284 -10.924 -10.683 1.00 89.00 83 ALA A O 1
ATOM 663 N N . GLN A 1 84 ? 7.153 -10.223 -11.716 1.00 89.81 84 GLN A N 1
ATOM 664 C CA . GLN A 1 84 ? 7.075 -8.846 -11.2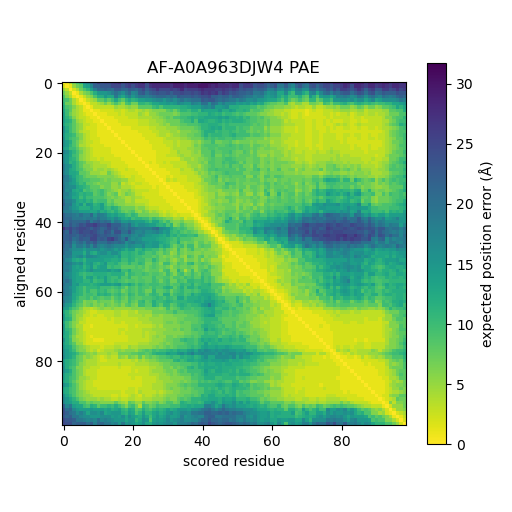25 1.00 89.81 84 GLN A CA 1
ATOM 665 C C . GLN A 1 84 ? 5.868 -8.106 -11.815 1.00 89.81 84 GLN A C 1
ATOM 667 O O . GLN A 1 84 ? 5.212 -7.370 -11.093 1.00 89.81 84 GLN A O 1
ATOM 672 N N . ARG A 1 85 ? 5.508 -8.341 -13.085 1.00 91.44 85 ARG A N 1
ATOM 673 C CA . ARG A 1 85 ? 4.298 -7.760 -13.701 1.00 91.44 85 ARG A CA 1
ATOM 674 C C . ARG A 1 85 ? 3.028 -8.177 -12.974 1.00 91.44 85 ARG A C 1
ATOM 676 O O . ARG A 1 85 ? 2.241 -7.307 -12.632 1.00 91.44 85 ARG A O 1
ATOM 683 N N . ARG A 1 86 ? 2.874 -9.475 -12.685 1.00 91.25 86 ARG A N 1
ATOM 684 C CA . ARG A 1 86 ? 1.729 -9.982 -11.910 1.00 91.25 86 ARG A CA 1
ATOM 685 C C . ARG A 1 86 ? 1.653 -9.358 -10.521 1.00 91.25 86 ARG A C 1
ATOM 687 O O . ARG A 1 86 ? 0.564 -9.100 -10.023 1.00 91.25 86 ARG A O 1
ATOM 694 N N . GLU A 1 87 ? 2.805 -9.116 -9.907 1.00 90.31 87 GLU A N 1
ATOM 695 C CA . GLU A 1 87 ? 2.860 -8.482 -8.596 1.00 90.31 87 GLU A CA 1
ATOM 696 C C . GLU A 1 87 ? 2.492 -6.993 -8.655 1.00 90.31 87 GLU A C 1
ATOM 698 O O . GLU A 1 87 ? 1.747 -6.515 -7.804 1.00 90.31 87 GLU A O 1
ATOM 703 N N . LEU A 1 88 ? 2.917 -6.278 -9.700 1.00 90.38 88 LEU A N 1
ATOM 704 C CA . LEU A 1 88 ? 2.468 -4.908 -9.963 1.00 90.38 88 LEU A CA 1
ATOM 705 C C . LEU A 1 88 ? 0.952 -4.855 -10.212 1.00 90.38 88 LEU A C 1
ATOM 707 O O . LEU A 1 88 ? 0.279 -4.037 -9.593 1.00 90.38 88 LEU A O 1
ATOM 711 N N . ASP A 1 89 ? 0.400 -5.767 -11.026 1.00 89.25 89 ASP A N 1
ATOM 712 C CA . ASP A 1 89 ? -1.051 -5.869 -11.266 1.00 89.25 89 ASP A CA 1
ATOM 713 C C . ASP A 1 89 ? -1.822 -6.070 -9.944 1.00 89.25 89 ASP A C 1
ATOM 715 O O . ASP A 1 89 ? -2.860 -5.448 -9.704 1.00 89.25 89 ASP A O 1
ATOM 719 N N . ARG A 1 90 ? -1.300 -6.928 -9.055 1.00 89.31 90 ARG A N 1
ATOM 720 C CA . ARG A 1 90 ? -1.881 -7.191 -7.731 1.00 89.31 90 ARG A CA 1
ATOM 721 C C . ARG A 1 90 ? -1.864 -5.947 -6.842 1.00 89.31 90 ARG A C 1
ATOM 723 O O . ARG A 1 90 ? -2.861 -5.677 -6.170 1.00 89.31 90 ARG A O 1
ATOM 730 N N . LEU A 1 91 ? -0.746 -5.220 -6.803 1.00 85.31 91 LEU A N 1
ATOM 731 C CA . LEU A 1 91 ? -0.600 -4.013 -5.984 1.00 85.31 91 LEU A CA 1
ATOM 732 C C . LEU A 1 91 ? -1.490 -2.872 -6.492 1.00 85.31 91 LEU A C 1
ATOM 734 O O . LEU A 1 91 ? -2.144 -2.212 -5.686 1.00 85.31 91 LEU A O 1
ATOM 738 N N . GLU A 1 92 ? -1.591 -2.693 -7.810 1.00 81.75 92 GLU A N 1
ATOM 739 C CA . GLU A 1 92 ? -2.517 -1.734 -8.428 1.00 81.75 92 GLU A CA 1
ATOM 740 C C . GLU A 1 92 ? -3.976 -2.079 -8.097 1.00 81.75 92 GLU A C 1
ATOM 742 O O . GLU A 1 92 ? -4.741 -1.208 -7.689 1.00 81.75 92 GLU A O 1
ATOM 747 N N . GLY A 1 93 ? -4.359 -3.359 -8.176 1.00 77.56 93 GLY A N 1
ATOM 748 C CA . GLY A 1 93 ? -5.701 -3.814 -7.800 1.00 77.56 93 GLY A CA 1
ATOM 749 C C . GLY A 1 93 ? -6.061 -3.532 -6.335 1.00 77.56 93 GLY A C 1
ATOM 750 O O . GLY A 1 93 ? -7.207 -3.197 -6.038 1.00 77.56 93 GLY A O 1
ATOM 751 N N . ARG A 1 94 ? -5.087 -3.614 -5.418 1.00 69.31 94 ARG A N 1
ATOM 752 C CA . ARG A 1 94 ? -5.283 -3.281 -3.995 1.00 69.31 94 ARG A CA 1
ATOM 753 C C . ARG A 1 94 ? -5.356 -1.782 -3.731 1.00 69.31 94 ARG A C 1
ATOM 755 O O . ARG A 1 94 ? -6.129 -1.368 -2.876 1.00 69.31 94 ARG A O 1
ATOM 762 N N . HIS A 1 95 ? -4.612 -0.972 -4.481 1.00 61.22 95 HIS A N 1
ATOM 763 C CA . HIS A 1 95 ? -4.690 0.486 -4.390 1.00 61.22 95 HIS A CA 1
ATOM 764 C C . HIS A 1 95 ? -6.119 1.002 -4.652 1.00 61.22 95 HIS A C 1
ATOM 766 O O . HIS A 1 95 ? -6.570 1.934 -3.992 1.00 61.22 95 HIS A O 1
ATOM 772 N N . PHE A 1 96 ? -6.879 0.352 -5.542 1.00 52.78 96 PHE A N 1
ATOM 773 C CA . PHE A 1 96 ? -8.286 0.694 -5.792 1.00 52.78 96 PHE A CA 1
ATOM 774 C C . PHE A 1 96 ? -9.262 0.282 -4.677 1.00 52.78 96 PHE A C 1
ATOM 776 O O . PHE A 1 96 ? -10.371 0.800 -4.654 1.00 52.78 96 PHE A O 1
ATOM 783 N N . GLN A 1 97 ? -8.886 -0.613 -3.755 1.00 50.81 97 GLN A N 1
ATOM 784 C CA . GLN A 1 97 ? -9.727 -0.980 -2.601 1.00 50.81 97 GLN A CA 1
ATOM 785 C C . GLN A 1 97 ? -9.605 -0.001 -1.422 1.00 50.81 97 GLN A C 1
ATOM 787 O O . GLN A 1 97 ? -10.378 -0.106 -0.472 1.00 50.81 97 GLN A O 1
ATOM 792 N N . LEU A 1 98 ? -8.639 0.922 -1.465 1.00 50.41 98 LEU A N 1
ATOM 793 C CA . LEU A 1 98 ? -8.409 1.942 -0.435 1.00 50.41 98 LEU A CA 1
ATOM 794 C C . LEU A 1 98 ? -9.132 3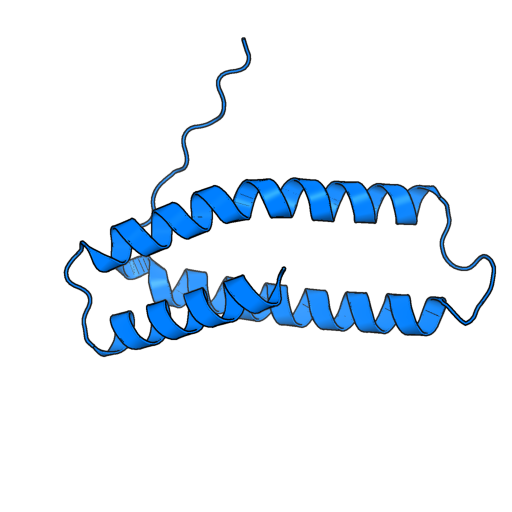.279 -0.725 1.00 50.41 98 LEU A C 1
ATOM 796 O O . LEU A 1 98 ? -8.966 4.230 0.038 1.00 50.41 98 LEU A O 1
ATOM 800 N N . TYR A 1 99 ? -9.928 3.349 -1.802 1.00 40.47 99 TYR A N 1
ATOM 801 C CA . TYR A 1 99 ? -10.810 4.468 -2.177 1.00 40.47 99 TYR A CA 1
ATOM 802 C C . TYR A 1 99 ? -12.282 4.064 -2.068 1.00 40.47 99 TYR A C 1
ATOM 804 O O . TYR A 1 99 ? -13.096 4.954 -1.727 1.00 40.47 99 TYR A O 1
#

Nearest PDB structures (foldseek):
  8rz0-assembly1_A  TM=3.841E-01  e=8.487E+00  synthetic construct

pLDDT: mean 75.69, std 12.9, range [36.75, 94.12]

Secondary structure (DSSP, 8-state):
---PPPP-PPPGGGHHHHHHHHHHHHHHHHHHHHHHHHHHTSTTSS-HHHHHHHHHHHHHHHHHHHHHHHHHHHHHHT---HHHHHHHHHHHHHHGGG-

Solvent-accessible surface area (backbone atoms only — not comparable to full-atom values): 6008 Å² total; per-residue (Å²): 132,84,78,73,81,76,82,83,83,74,60,72,87,48,48,69,60,55,51,51,50,52,56,49,53,51,52,53,49,52,52,51,50,53,53,52,59,66,40,65,85,40,89,84,72,70,53,72,69,56,53,52,50,51,53,50,52,56,54,57,52,56,64,48,50,60,56,50,53,53,52,53,54,52,41,66,72,68,70,57,52,74,69,52,45,54,50,50,54,53,52,56,60,52,59,63,73,78,113

Foldseek 3Di:
DDDDDDDDQDDLVCLVVVLVVVVVVVVVVVVVVVVVVVCVVPPPPDDPVNVVVVVVVLVVVVVVLVVVVVSLVVSVVVPDDPVSVVSSVVVVVVSVVSD

Mean predicted aligned error: 8.84 Å

Radius of gyration: 16.95 Å; Cα contacts (8 Å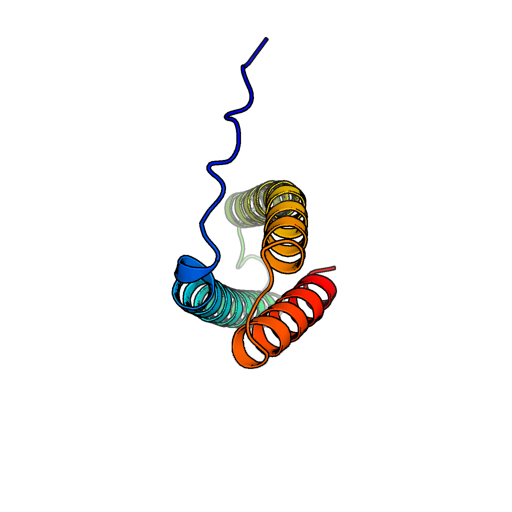, |Δi|>4): 21; chains: 1; bounding box: 37×40×43 Å

Sequence (99 aa):
MANKPTPHWQPLTALPLIASLIDGELADGQEHHAALLAARDRPHVLDDATVERSITLHTEQRDFLGVFAEQLERWRNEYPTDAQRRELDRLEGRHFQLY